Protein AF-A0A9D0ZQL4-F1 (afdb_monomer_lite)

Organism: NCBI:txid2840752

Structure (mmCIF, N/CA/C/O backbone):
data_AF-A0A9D0ZQL4-F1
#
_entry.id   AF-A0A9D0ZQL4-F1
#
loop_
_atom_site.group_PDB
_atom_site.id
_atom_site.type_symbol
_atom_site.label_atom_id
_atom_site.label_alt_id
_atom_site.label_comp_id
_atom_site.label_asym_id
_atom_site.label_entity_id
_atom_site.label_seq_id
_atom_site.pdbx_PDB_ins_code
_atom_site.Cartn_x
_atom_site.Cartn_y
_atom_site.Cartn_z
_atom_site.occupancy
_atom_site.B_iso_or_equiv
_atom_site.auth_seq_id
_atom_site.auth_comp_id
_atom_site.auth_asym_id
_atom_site.auth_atom_id
_atom_site.pdbx_PDB_model_num
ATOM 1 N N . MET A 1 1 ? -10.238 37.174 55.523 1.00 48.59 1 MET A N 1
ATOM 2 C CA . MET A 1 1 ? -11.128 36.617 54.480 1.00 48.59 1 MET A CA 1
ATOM 3 C C . MET A 1 1 ? -10.996 35.099 54.513 1.00 48.59 1 MET A C 1
ATOM 5 O O . MET A 1 1 ? -9.911 34.597 54.251 1.00 48.59 1 MET A O 1
ATOM 9 N N . MET A 1 2 ? -12.037 34.384 54.948 1.00 53.22 2 MET A N 1
ATOM 10 C CA . MET A 1 2 ? -12.018 32.925 55.130 1.00 53.22 2 MET A CA 1
ATOM 11 C C . MET A 1 2 ? -12.308 32.252 53.780 1.00 53.22 2 MET A C 1
ATOM 13 O O . MET A 1 2 ? -13.415 32.362 53.259 1.00 53.22 2 MET A O 1
ATOM 17 N N . GLN A 1 3 ? -11.309 31.604 53.182 1.00 64.69 3 GLN A N 1
ATOM 18 C CA . GLN A 1 3 ? -11.463 30.874 51.921 1.00 64.69 3 GLN A CA 1
ATOM 19 C C . GLN A 1 3 ? -12.226 29.564 52.176 1.00 64.69 3 GLN A C 1
ATOM 21 O O . GLN A 1 3 ? -11.697 28.647 52.806 1.00 64.69 3 GLN A O 1
ATOM 26 N N . ASN A 1 4 ? -13.463 29.470 51.686 1.00 64.94 4 ASN A N 1
ATOM 27 C CA . ASN A 1 4 ? -14.262 28.244 51.706 1.00 64.94 4 ASN A CA 1
ATOM 28 C C . ASN A 1 4 ? -13.663 27.225 50.726 1.00 64.94 4 ASN A C 1
ATOM 30 O O . ASN A 1 4 ? -13.918 27.279 49.523 1.00 64.94 4 ASN A O 1
ATOM 34 N N . ARG A 1 5 ? -12.867 26.277 51.227 1.00 67.75 5 ARG A N 1
ATOM 35 C CA . ARG A 1 5 ? -12.417 25.135 50.424 1.00 67.75 5 ARG A CA 1
ATOM 36 C C . ARG A 1 5 ? -13.523 24.081 50.397 1.00 67.75 5 ARG A C 1
ATOM 38 O O . ARG A 1 5 ? -13.597 23.236 51.283 1.00 67.75 5 ARG A O 1
ATOM 45 N N . LYS A 1 6 ? -14.394 24.136 49.387 1.00 74.44 6 LYS A N 1
ATOM 46 C CA . LYS A 1 6 ? -15.275 23.009 49.051 1.00 74.44 6 LYS A CA 1
ATOM 47 C C . LYS A 1 6 ? -14.404 21.902 48.449 1.00 74.44 6 LYS A C 1
ATOM 49 O O . LYS A 1 6 ? -13.849 22.081 47.370 1.00 74.44 6 LYS A O 1
ATOM 54 N N . GLY A 1 7 ? -14.212 20.813 49.189 1.00 73.44 7 GLY A N 1
ATOM 55 C CA . GLY A 1 7 ? -13.542 19.612 48.690 1.00 73.44 7 GLY A CA 1
ATOM 56 C C . GLY A 1 7 ? -14.494 18.782 47.831 1.00 73.44 7 GLY A C 1
ATOM 57 O O . GLY A 1 7 ? -15.677 18.691 48.153 1.00 73.44 7 GLY A O 1
ATOM 58 N N . PHE A 1 8 ? -13.975 18.190 46.754 1.00 79.12 8 PHE A N 1
ATOM 59 C CA . PHE A 1 8 ? -14.691 17.177 45.975 1.00 79.12 8 PHE A CA 1
ATOM 60 C C . PHE A 1 8 ? -15.058 15.990 46.864 1.00 79.12 8 PHE A C 1
ATOM 62 O O . PHE A 1 8 ? -14.247 15.540 47.679 1.00 79.12 8 PHE A O 1
ATOM 69 N N . THR A 1 9 ? -16.265 15.463 46.692 1.00 89.69 9 THR A N 1
ATOM 70 C CA . THR A 1 9 ? -16.688 14.251 47.394 1.00 89.69 9 THR A CA 1
ATOM 71 C C . THR A 1 9 ? -16.271 13.003 46.611 1.00 89.69 9 THR A C 1
ATOM 73 O O . THR A 1 9 ? -16.227 12.998 45.381 1.00 89.69 9 THR A O 1
ATOM 76 N N . LEU A 1 10 ? -15.961 11.909 47.314 1.00 87.31 10 LEU A N 1
ATOM 77 C CA . LEU A 1 10 ? -15.571 10.647 46.666 1.00 87.31 10 LEU A CA 1
ATOM 78 C C . LEU A 1 10 ? -16.684 10.077 45.773 1.00 87.31 10 LEU A C 1
ATOM 80 O O . LEU A 1 10 ? -16.388 9.449 44.760 1.00 87.31 10 LEU A O 1
ATOM 84 N N . ILE A 1 11 ? -17.953 10.317 46.122 1.00 90.44 11 ILE A N 1
ATOM 85 C CA . ILE A 1 11 ? -19.108 9.857 45.342 1.00 90.44 11 ILE A CA 1
ATOM 86 C C . ILE A 1 11 ? -19.176 10.544 43.970 1.00 90.44 11 ILE A C 1
ATOM 88 O O . ILE A 1 11 ? -19.475 9.885 42.977 1.00 90.44 11 ILE A O 1
ATOM 92 N N . GLU A 1 12 ? -18.835 11.834 43.887 1.00 88.12 12 GLU A N 1
ATOM 93 C CA . GLU A 1 12 ? -18.801 12.571 42.618 1.00 88.12 12 GLU A CA 1
ATOM 94 C C . GLU A 1 12 ? -17.719 12.018 41.691 1.00 88.12 12 GLU A C 1
ATOM 96 O O . GLU A 1 12 ? -17.973 11.788 40.511 1.00 88.12 12 GLU A O 1
ATOM 101 N N . LEU A 1 13 ? -16.531 11.725 42.228 1.00 90.00 13 LEU A N 1
ATOM 102 C CA . LEU A 1 13 ? -15.463 11.095 41.450 1.00 90.00 13 LEU A CA 1
ATOM 103 C C . LEU A 1 13 ? -15.831 9.672 41.014 1.00 90.00 13 LEU A C 1
ATOM 105 O O . LEU A 1 13 ? -15.550 9.289 39.878 1.00 90.00 13 LEU A O 1
ATOM 109 N N . LEU A 1 14 ? -16.497 8.907 41.883 1.00 92.50 14 LEU A N 1
ATOM 110 C CA . LEU A 1 14 ? -16.916 7.539 41.583 1.00 92.50 14 LEU A CA 1
ATOM 111 C C . LEU A 1 14 ? -17.966 7.494 40.465 1.00 92.50 14 LEU A C 1
ATOM 113 O O . LEU A 1 14 ? -17.860 6.679 39.550 1.00 92.50 14 LEU A O 1
ATOM 117 N N . ALA A 1 15 ? -18.957 8.385 40.500 1.00 93.19 15 ALA A N 1
ATOM 118 C CA . ALA A 1 15 ? -19.978 8.452 39.459 1.00 93.19 15 ALA A CA 1
ATOM 119 C C . ALA A 1 15 ? -19.362 8.730 38.074 1.00 93.19 15 ALA A C 1
ATOM 121 O O . ALA A 1 15 ? -19.742 8.099 37.086 1.00 93.19 15 ALA A O 1
ATOM 122 N N . VAL A 1 16 ? -18.361 9.614 38.003 1.00 94.19 16 VAL A N 1
ATOM 123 C CA . VAL A 1 16 ? -17.688 9.969 36.745 1.00 94.19 16 VAL A CA 1
ATOM 124 C C . VAL A 1 16 ? -16.916 8.785 36.160 1.00 94.19 16 VAL A C 1
ATOM 126 O O . VAL A 1 16 ? -17.058 8.498 34.971 1.00 94.19 16 VAL A O 1
ATOM 129 N N . ILE A 1 17 ? -16.137 8.059 36.968 1.00 95.31 17 ILE A N 1
ATOM 130 C CA . ILE A 1 17 ? -15.356 6.919 36.456 1.00 95.31 17 ILE A CA 1
ATOM 131 C C . ILE A 1 17 ? -16.253 5.777 35.965 1.00 95.31 17 ILE A C 1
ATOM 133 O O . ILE A 1 17 ? -15.918 5.135 34.973 1.00 95.31 17 ILE A O 1
ATOM 137 N N . VAL A 1 18 ? -17.410 5.556 36.601 1.00 95.88 18 VAL A N 1
ATOM 138 C CA . VAL A 1 18 ? -18.378 4.534 36.171 1.00 95.88 18 VAL A CA 1
ATOM 139 C C . VAL A 1 18 ? -18.952 4.886 34.800 1.00 95.88 18 VAL A C 1
ATOM 141 O O . VAL A 1 18 ? -18.982 4.036 33.911 1.00 95.88 18 VAL A O 1
ATOM 144 N N . ILE A 1 19 ? -19.349 6.145 34.594 1.00 96.38 19 ILE A N 1
ATOM 145 C CA . ILE A 1 19 ? -19.871 6.606 33.300 1.00 96.38 19 ILE A CA 1
ATOM 146 C C . ILE A 1 19 ? -18.792 6.490 32.210 1.00 96.38 19 ILE A C 1
ATOM 148 O O . ILE A 1 19 ? -19.064 5.947 31.138 1.00 96.38 19 ILE A O 1
ATOM 152 N N . LEU A 1 20 ? -17.557 6.929 32.486 1.00 96.38 20 LEU A N 1
ATOM 153 C CA . LEU A 1 20 ? -16.440 6.817 31.538 1.00 96.38 20 LEU A CA 1
ATOM 154 C C . LEU A 1 20 ? -16.121 5.357 31.186 1.00 96.38 20 LEU A C 1
ATOM 156 O O . LEU A 1 20 ? -15.857 5.063 30.021 1.00 96.38 20 LEU A O 1
ATOM 160 N N . ALA A 1 21 ? -16.191 4.438 32.153 1.00 96.44 21 ALA A N 1
ATOM 161 C CA . ALA A 1 21 ? -15.952 3.015 31.921 1.00 96.44 21 ALA A CA 1
ATOM 162 C C . ALA A 1 21 ? -17.001 2.390 30.985 1.00 96.44 21 ALA A C 1
ATOM 164 O O . ALA A 1 21 ? -16.641 1.647 30.072 1.00 96.44 21 ALA A O 1
ATOM 165 N N . ILE A 1 22 ? -18.285 2.723 31.161 1.00 96.62 22 ILE A N 1
ATOM 166 C CA . ILE A 1 22 ? -19.369 2.223 30.298 1.00 96.62 22 ILE A CA 1
ATOM 167 C C . ILE A 1 22 ? -19.199 2.737 28.863 1.00 96.62 22 ILE A C 1
ATOM 169 O O . ILE A 1 22 ? -19.296 1.959 27.912 1.00 96.62 22 ILE A O 1
ATOM 173 N N . ILE A 1 23 ? -18.896 4.031 28.697 1.00 96.69 23 ILE A N 1
ATOM 174 C CA . ILE A 1 23 ? -18.644 4.622 27.375 1.00 96.69 23 ILE A CA 1
ATOM 175 C C . ILE A 1 23 ? -17.428 3.952 26.724 1.00 96.69 23 ILE A C 1
ATOM 177 O O . ILE A 1 23 ? -17.498 3.544 25.563 1.00 96.69 23 ILE A O 1
ATOM 181 N N . ALA A 1 24 ? -16.327 3.787 27.462 1.00 95.00 24 ALA A N 1
ATOM 182 C CA . ALA A 1 24 ? -15.111 3.157 26.955 1.00 95.00 24 ALA A CA 1
ATOM 183 C C . ALA A 1 24 ? -15.348 1.708 26.496 1.00 95.00 24 ALA A C 1
ATOM 185 O O . ALA A 1 24 ? -14.844 1.315 25.441 1.00 95.00 24 ALA A O 1
ATOM 186 N N . LEU A 1 25 ? -16.159 0.936 27.228 1.00 95.19 25 LEU A N 1
ATOM 187 C CA . LEU A 1 25 ? -16.482 -0.453 26.890 1.00 95.19 25 LEU A CA 1
ATOM 188 C C . LEU A 1 25 ? -17.143 -0.578 25.508 1.00 95.19 25 LEU A C 1
ATOM 190 O O . LEU A 1 25 ? -16.727 -1.406 24.701 1.00 95.19 25 LEU A O 1
ATOM 194 N N . ILE A 1 26 ? -18.137 0.265 25.216 1.00 94.38 26 ILE A N 1
ATOM 195 C CA . ILE A 1 26 ? -18.865 0.242 23.934 1.00 94.38 26 ILE A CA 1
ATOM 196 C C . ILE A 1 26 ? -18.007 0.833 22.806 1.00 94.38 26 ILE A C 1
ATOM 198 O O . ILE A 1 26 ? -18.046 0.364 21.669 1.00 94.38 26 ILE A O 1
ATOM 202 N N . THR A 1 27 ? -17.207 1.856 23.115 1.00 96.31 27 THR A N 1
ATOM 203 C CA . THR A 1 27 ? -16.467 2.625 22.104 1.00 96.31 27 THR A CA 1
ATOM 204 C C . THR A 1 27 ? -15.212 1.892 21.609 1.00 96.31 27 THR A C 1
ATOM 206 O O . THR A 1 27 ? -14.836 2.032 20.444 1.00 96.31 27 THR A O 1
ATOM 209 N N . THR A 1 28 ? -14.578 1.070 22.451 1.00 94.44 28 THR A N 1
ATOM 210 C CA . THR A 1 28 ? -13.326 0.362 22.119 1.00 94.44 28 THR A CA 1
ATOM 211 C C . THR A 1 28 ? -13.385 -0.460 20.817 1.00 94.44 28 THR A C 1
ATOM 213 O O . THR A 1 28 ? -12.539 -0.220 19.953 1.00 94.44 28 THR A O 1
ATOM 216 N N . PRO A 1 29 ? -14.343 -1.389 20.591 1.00 92.81 29 PRO A N 1
ATOM 217 C CA . PRO A 1 29 ? -14.371 -2.178 19.351 1.00 92.81 29 PRO A CA 1
ATOM 218 C C . PRO A 1 29 ? -14.560 -1.314 18.094 1.00 92.81 29 PRO A C 1
ATOM 220 O O . PRO A 1 29 ? -13.938 -1.576 17.063 1.00 92.81 29 PRO A O 1
ATOM 223 N N . THR A 1 30 ? -15.360 -0.250 18.181 1.00 95.06 30 THR A N 1
ATOM 224 C CA . THR A 1 30 ? -15.591 0.687 17.072 1.00 95.06 30 THR A CA 1
ATOM 225 C C . THR A 1 30 ? -14.319 1.442 16.706 1.00 95.06 30 THR A C 1
ATOM 227 O O . THR A 1 30 ? -13.976 1.524 15.527 1.00 95.06 30 THR A O 1
ATOM 230 N N . ILE A 1 31 ? -13.583 1.942 17.707 1.00 93.06 31 ILE A N 1
ATOM 231 C CA . ILE A 1 31 ? -12.293 2.608 17.486 1.00 93.06 31 ILE A CA 1
ATOM 232 C C . ILE A 1 31 ? -11.313 1.647 16.814 1.00 93.06 31 ILE A C 1
ATOM 234 O O . ILE A 1 31 ? -10.665 2.037 15.850 1.00 93.06 31 ILE A O 1
ATOM 238 N N . LEU A 1 32 ? -11.236 0.387 17.254 1.00 93.88 32 LEU A N 1
ATOM 239 C CA . LEU A 1 32 ? -10.339 -0.599 16.643 1.00 93.88 32 LEU A CA 1
ATOM 240 C C . LEU A 1 32 ? -10.662 -0.843 15.162 1.00 93.88 32 LEU A C 1
ATOM 242 O O . LEU A 1 32 ? -9.745 -0.897 14.344 1.00 93.88 32 LEU A O 1
ATOM 246 N N . ASN A 1 33 ? -11.945 -0.938 14.805 1.00 92.50 33 ASN A N 1
ATOM 247 C CA . ASN A 1 33 ? -12.360 -1.119 13.414 1.00 92.50 33 ASN A CA 1
ATOM 248 C C . ASN A 1 33 ? -12.040 0.112 12.548 1.00 92.50 33 ASN A C 1
ATOM 250 O O . ASN A 1 33 ? -11.491 -0.016 11.454 1.00 92.50 33 ASN A O 1
ATOM 254 N N . VAL A 1 34 ? -12.331 1.318 13.051 1.00 94.69 34 VAL A N 1
ATOM 255 C CA . VAL A 1 34 ? -11.990 2.571 12.357 1.00 94.69 34 VAL A CA 1
ATOM 256 C C . VAL A 1 34 ? -10.478 2.692 12.185 1.00 94.69 34 VAL A C 1
ATOM 258 O O . VAL A 1 34 ? -10.017 2.998 11.092 1.00 94.69 34 VAL A O 1
ATOM 261 N N . MET A 1 35 ? -9.699 2.379 13.221 1.00 93.44 35 MET A N 1
ATOM 262 C CA . MET A 1 35 ? -8.239 2.391 13.154 1.00 93.44 35 MET A CA 1
ATOM 263 C C . MET A 1 35 ? -7.690 1.407 12.117 1.00 93.44 35 MET A C 1
ATOM 265 O O . MET A 1 35 ? -6.757 1.752 11.396 1.00 93.44 35 MET A O 1
ATOM 269 N N . GLU A 1 36 ? -8.235 0.192 12.032 1.00 94.06 36 GLU A N 1
ATOM 270 C CA . GLU A 1 36 ? -7.814 -0.792 11.028 1.00 94.06 36 GLU A CA 1
ATOM 271 C C . GLU A 1 36 ? -8.137 -0.311 9.606 1.00 94.06 36 GLU A C 1
ATOM 273 O O . GLU A 1 36 ? -7.296 -0.418 8.714 1.00 94.06 36 GLU A O 1
ATOM 278 N N . ASN A 1 37 ? -9.312 0.293 9.403 1.00 94.50 37 ASN A N 1
ATOM 279 C CA . ASN A 1 37 ? -9.676 0.899 8.123 1.00 94.50 37 ASN A CA 1
ATOM 280 C C . ASN A 1 37 ? -8.741 2.062 7.769 1.00 94.50 37 ASN A C 1
ATOM 282 O O . ASN A 1 37 ? -8.168 2.051 6.686 1.00 94.50 37 ASN A O 1
ATOM 286 N N . SER A 1 38 ? -8.481 2.987 8.699 1.00 95.38 38 SER A N 1
ATOM 287 C CA . SER A 1 38 ? -7.528 4.086 8.495 1.00 95.38 38 SER A CA 1
ATOM 288 C C . SER A 1 38 ? -6.124 3.593 8.153 1.00 95.38 38 SER A C 1
ATOM 290 O O . SER A 1 38 ? -5.459 4.174 7.302 1.00 95.38 38 SER A O 1
ATOM 292 N N . ARG A 1 39 ? -5.655 2.513 8.789 1.00 94.81 39 ARG A N 1
ATOM 293 C CA . ARG A 1 39 ? -4.347 1.917 8.481 1.00 94.81 39 ARG A CA 1
ATOM 294 C C . ARG A 1 39 ? -4.310 1.293 7.091 1.00 94.81 39 ARG A C 1
ATOM 296 O O . ARG A 1 39 ? -3.324 1.472 6.379 1.00 94.81 39 ARG A O 1
ATOM 303 N N . ARG A 1 40 ? -5.368 0.578 6.703 1.00 95.25 40 ARG A N 1
ATOM 304 C CA . ARG A 1 40 ? -5.496 -0.006 5.364 1.00 95.25 40 ARG A CA 1
ATOM 305 C C . ARG A 1 40 ? -5.573 1.079 4.290 1.00 95.25 40 ARG A C 1
ATOM 307 O O . ARG A 1 40 ? -4.912 0.944 3.267 1.00 95.25 40 ARG A O 1
ATOM 314 N N . ASP A 1 41 ? -6.331 2.143 4.525 1.00 94.56 41 ASP A N 1
ATOM 315 C CA . ASP A 1 41 ? -6.468 3.255 3.581 1.00 94.56 41 ASP A CA 1
ATOM 316 C C . ASP A 1 41 ? -5.157 4.045 3.468 1.00 94.56 41 ASP A C 1
ATOM 318 O O . ASP A 1 41 ? -4.700 4.310 2.362 1.00 94.56 41 ASP A O 1
ATOM 322 N N . ALA A 1 42 ? -4.444 4.262 4.578 1.00 93.94 42 ALA A N 1
ATOM 323 C CA . ALA A 1 42 ? -3.096 4.825 4.536 1.00 93.94 42 ALA A CA 1
ATOM 324 C C . ALA A 1 42 ? -2.112 3.951 3.732 1.00 93.94 42 ALA A C 1
ATOM 326 O O . ALA A 1 42 ? -1.235 4.478 3.053 1.00 93.94 42 ALA A O 1
ATOM 327 N N . ALA A 1 43 ? -2.232 2.618 3.787 1.00 94.06 43 ALA A N 1
ATOM 328 C CA . ALA A 1 43 ? -1.427 1.727 2.948 1.00 94.06 43 ALA A CA 1
ATOM 329 C C . ALA A 1 43 ? -1.787 1.855 1.456 1.00 94.06 43 ALA A C 1
ATOM 331 O O . ALA A 1 43 ? -0.885 1.848 0.619 1.00 94.06 43 ALA A O 1
ATOM 332 N N . LYS A 1 44 ? -3.074 2.036 1.122 1.00 93.31 44 LYS A N 1
ATOM 333 C CA . LYS A 1 44 ? -3.511 2.318 -0.256 1.00 93.31 44 LYS A CA 1
ATOM 334 C C . LYS A 1 44 ? -2.932 3.634 -0.764 1.00 93.31 44 LYS A C 1
ATOM 336 O O . LYS A 1 44 ? -2.356 3.659 -1.846 1.00 93.31 44 LYS A O 1
ATOM 341 N N . ASP A 1 45 ? -3.013 4.699 0.030 1.00 92.69 45 ASP A N 1
ATOM 342 C CA . ASP A 1 45 ? -2.465 6.010 -0.334 1.00 92.69 45 ASP A CA 1
ATOM 343 C C . ASP A 1 45 ? -0.952 5.945 -0.578 1.00 92.69 45 ASP A C 1
ATOM 345 O O . ASP A 1 45 ? -0.447 6.526 -1.542 1.00 92.69 45 ASP A O 1
ATOM 349 N N . LYS A 1 46 ? -0.224 5.180 0.247 1.00 91.88 46 LYS A N 1
ATOM 350 C CA . LYS A 1 46 ? 1.205 4.913 0.032 1.00 91.88 46 LYS A CA 1
ATOM 351 C C . LYS A 1 46 ? 1.455 4.177 -1.282 1.00 91.88 46 LYS A C 1
ATOM 353 O O . LYS A 1 46 ? 2.321 4.601 -2.041 1.00 91.88 46 LYS A O 1
ATOM 358 N N . ALA A 1 47 ? 0.679 3.137 -1.588 1.00 91.06 47 ALA A N 1
ATOM 359 C CA . ALA A 1 47 ? 0.792 2.400 -2.846 1.00 91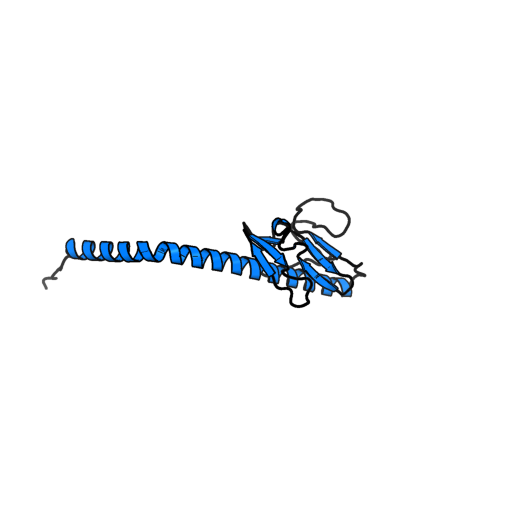.06 47 ALA A CA 1
ATOM 360 C C . ALA A 1 47 ? 0.565 3.308 -4.068 1.00 91.06 47 ALA A C 1
ATOM 362 O O . ALA A 1 47 ? 1.360 3.283 -5.007 1.00 91.06 47 ALA A O 1
ATOM 363 N N . TYR A 1 48 ? -0.454 4.173 -4.027 1.00 90.75 48 TYR A N 1
ATOM 364 C CA . TYR A 1 48 ? -0.673 5.196 -5.053 1.00 90.75 48 TYR A CA 1
ATOM 365 C C . TYR A 1 48 ? 0.504 6.166 -5.175 1.00 90.75 48 TYR A C 1
ATOM 367 O O . TYR A 1 48 ? 0.907 6.518 -6.284 1.00 90.75 48 TYR A O 1
ATOM 375 N N . GLY A 1 49 ? 1.070 6.591 -4.045 1.00 90.62 49 GLY A N 1
ATOM 376 C CA . GLY A 1 49 ? 2.278 7.411 -4.011 1.00 90.62 49 GLY A CA 1
ATOM 377 C C . GLY A 1 49 ? 3.466 6.726 -4.686 1.00 90.62 49 GLY A C 1
ATOM 378 O O . GLY A 1 49 ? 4.164 7.361 -5.473 1.00 90.62 49 GLY A O 1
ATOM 379 N N . THR A 1 50 ? 3.662 5.428 -4.445 1.00 89.06 50 THR A N 1
ATOM 380 C CA . THR A 1 50 ? 4.717 4.636 -5.090 1.00 89.06 50 THR A CA 1
ATOM 381 C C . THR A 1 50 ? 4.507 4.518 -6.595 1.00 89.06 50 THR A C 1
ATOM 383 O O . THR A 1 50 ? 5.452 4.751 -7.342 1.00 89.06 50 THR A O 1
ATOM 386 N N . ILE A 1 51 ? 3.289 4.213 -7.057 1.00 87.81 51 ILE A N 1
ATOM 387 C CA . ILE A 1 51 ? 2.979 4.139 -8.496 1.00 87.81 51 ILE A CA 1
ATOM 388 C C . ILE A 1 51 ? 3.316 5.472 -9.178 1.00 87.81 51 ILE A C 1
ATOM 390 O O . ILE A 1 51 ? 4.013 5.489 -10.190 1.00 87.81 51 ILE A O 1
ATOM 394 N N . LYS A 1 52 ? 2.901 6.599 -8.584 1.00 88.62 52 LYS A N 1
ATOM 395 C CA . LYS A 1 52 ? 3.211 7.943 -9.102 1.00 88.62 52 LYS A CA 1
ATOM 396 C C . LYS A 1 52 ? 4.709 8.243 -9.103 1.00 88.62 52 LYS A C 1
ATOM 398 O O . LYS A 1 52 ? 5.202 8.848 -10.049 1.00 88.62 52 LYS A O 1
ATOM 403 N N . ALA A 1 53 ? 5.434 7.827 -8.066 1.00 87.75 53 ALA A N 1
ATOM 404 C CA . ALA A 1 53 ? 6.880 8.010 -7.990 1.00 87.75 53 ALA A CA 1
ATOM 405 C C . ALA A 1 53 ? 7.605 7.220 -9.089 1.00 87.75 53 ALA A C 1
ATOM 407 O O . ALA A 1 53 ? 8.483 7.763 -9.756 1.00 87.75 53 ALA A O 1
ATOM 408 N N . VAL A 1 54 ? 7.201 5.966 -9.321 1.00 86.44 54 VAL A N 1
ATOM 409 C CA . VAL A 1 54 ? 7.728 5.140 -10.417 1.00 86.44 54 VAL A CA 1
ATOM 410 C C . VAL A 1 54 ? 7.408 5.776 -11.768 1.00 86.44 54 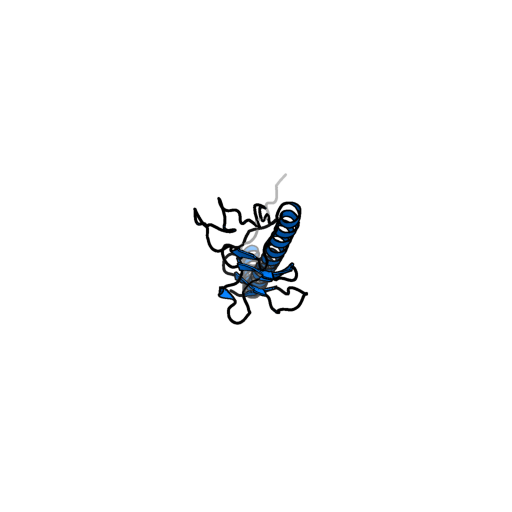VAL A C 1
ATOM 412 O O . VAL A 1 54 ? 8.287 5.868 -12.619 1.00 86.44 54 VAL A O 1
ATOM 415 N N . GLN A 1 55 ? 6.187 6.288 -11.946 1.00 86.44 55 GLN A N 1
ATOM 416 C CA . GLN A 1 55 ? 5.787 6.990 -13.165 1.00 86.44 55 GLN A CA 1
ATOM 417 C C . GLN A 1 55 ? 6.644 8.218 -13.446 1.00 86.44 55 GLN A C 1
ATOM 419 O O . GLN A 1 55 ? 7.067 8.443 -14.581 1.00 86.44 55 GLN A O 1
ATOM 424 N N . LEU A 1 56 ? 6.906 9.012 -12.412 1.00 87.62 56 LEU A N 1
ATOM 425 C CA . LEU A 1 56 ? 7.726 10.205 -12.523 1.00 87.62 56 LEU A CA 1
ATOM 426 C C . LEU A 1 56 ? 9.183 9.850 -12.843 1.00 87.62 56 LEU A C 1
ATOM 428 O O . LEU A 1 56 ? 9.784 10.477 -13.711 1.00 87.62 56 LEU A O 1
ATOM 432 N N . ALA A 1 57 ? 9.742 8.835 -12.183 1.00 86.06 57 ALA A N 1
ATOM 433 C CA . ALA A 1 57 ? 11.095 8.357 -12.459 1.00 86.06 57 ALA A CA 1
ATOM 434 C C . ALA A 1 57 ? 11.226 7.841 -13.900 1.00 86.06 57 ALA A C 1
ATOM 436 O O . ALA A 1 57 ? 12.139 8.248 -14.612 1.00 86.06 57 ALA A O 1
ATOM 437 N N . TYR A 1 58 ? 10.264 7.040 -14.362 1.00 84.44 58 TYR A N 1
ATOM 438 C CA . TYR A 1 58 ? 10.203 6.559 -15.741 1.00 84.44 58 TYR A CA 1
ATOM 439 C C . TYR A 1 58 ? 10.129 7.700 -16.758 1.00 84.44 58 TYR A C 1
ATOM 441 O O . TYR A 1 58 ? 10.928 7.752 -17.688 1.00 84.44 58 TYR A O 1
ATOM 449 N N . THR A 1 59 ? 9.226 8.661 -16.546 1.00 85.94 59 THR A N 1
ATOM 450 C CA . THR A 1 59 ? 9.073 9.815 -17.447 1.00 85.94 59 THR A CA 1
ATOM 451 C C . THR A 1 59 ? 10.369 10.628 -17.538 1.00 85.94 59 THR A C 1
ATOM 453 O O . THR A 1 59 ? 10.741 11.074 -18.618 1.00 85.94 59 THR A O 1
ATOM 456 N N . GLN A 1 60 ? 11.088 10.806 -16.423 1.00 86.50 60 GLN A N 1
ATOM 457 C CA . GLN A 1 60 ? 12.387 11.490 -16.424 1.00 86.50 60 GLN A CA 1
ATOM 458 C C . GLN A 1 60 ? 13.472 10.663 -17.124 1.00 86.50 60 GLN A C 1
ATOM 460 O O . GLN A 1 60 ? 14.303 11.219 -17.844 1.00 86.50 60 GLN A O 1
ATOM 465 N N . ALA A 1 61 ? 13.452 9.340 -16.952 1.00 84.12 61 ALA A N 1
ATOM 466 C CA . ALA A 1 61 ? 14.426 8.442 -17.558 1.00 84.12 61 ALA A CA 1
ATOM 467 C C . ALA A 1 61 ? 14.322 8.458 -19.085 1.00 84.12 61 ALA A C 1
ATOM 469 O O . ALA A 1 61 ? 15.343 8.589 -19.752 1.00 84.12 61 ALA A O 1
ATOM 470 N N . GLN A 1 62 ? 13.103 8.457 -19.634 1.00 83.81 62 GLN A N 1
ATOM 471 C CA . GLN A 1 62 ? 12.861 8.536 -21.081 1.00 83.81 62 GLN A CA 1
ATOM 472 C C . GLN A 1 62 ? 13.421 9.804 -21.746 1.00 83.81 62 GLN A C 1
ATOM 474 O O . GLN A 1 62 ? 13.660 9.810 -22.950 1.00 83.81 62 GLN A O 1
ATOM 479 N N . VAL A 1 63 ? 13.623 10.891 -20.993 1.00 85.81 63 VAL A N 1
ATOM 480 C CA . VAL A 1 63 ? 14.240 12.118 -21.529 1.00 85.81 63 VAL A CA 1
ATOM 481 C C . VAL A 1 63 ? 15.745 11.940 -21.740 1.00 85.81 63 VAL A C 1
ATOM 483 O O . VAL A 1 63 ? 16.324 12.578 -22.616 1.00 85.81 63 VAL A O 1
ATOM 486 N N . SER A 1 64 ? 16.384 11.098 -20.927 1.00 82.25 64 SER A N 1
ATOM 487 C CA . SER A 1 64 ? 17.847 11.003 -20.836 1.00 82.25 64 SER A CA 1
ATOM 488 C C . SER A 1 64 ? 18.407 9.690 -21.390 1.00 82.25 64 SER A C 1
ATOM 490 O O . SER A 1 64 ? 19.584 9.637 -21.742 1.00 82.25 64 SER A O 1
ATOM 492 N N . TYR A 1 65 ? 17.576 8.648 -21.482 1.00 77.94 65 TYR A N 1
ATOM 493 C CA . TYR A 1 65 ? 17.958 7.284 -21.835 1.00 77.94 65 TYR A CA 1
ATOM 494 C C . TYR A 1 65 ? 16.883 6.603 -22.690 1.00 77.94 65 TYR A C 1
ATOM 496 O O . TYR A 1 65 ? 15.692 6.901 -22.578 1.00 77.94 65 TYR A O 1
ATOM 504 N N . GLU A 1 66 ? 17.299 5.637 -23.510 1.00 76.62 66 GLU A N 1
ATOM 505 C CA . GLU A 1 66 ? 16.374 4.679 -24.116 1.00 76.62 66 GLU A CA 1
ATOM 506 C C . GLU A 1 66 ? 15.979 3.638 -23.064 1.00 76.62 66 GLU A C 1
ATOM 508 O O . GLU A 1 66 ? 16.792 2.810 -22.659 1.00 76.62 66 GLU A O 1
ATOM 513 N N . VAL A 1 67 ? 14.728 3.695 -22.602 1.00 77.06 67 VAL A N 1
ATOM 514 C CA . VAL A 1 67 ? 14.189 2.732 -21.635 1.00 77.06 67 VAL A CA 1
ATOM 515 C C . VAL A 1 67 ? 13.566 1.563 -22.394 1.00 77.06 67 VAL A C 1
ATOM 517 O O . VAL A 1 67 ? 12.584 1.742 -23.117 1.00 77.06 67 VAL A O 1
ATOM 520 N N . ASN A 1 68 ? 14.126 0.364 -22.228 1.00 80.00 68 ASN A N 1
ATOM 521 C CA . ASN A 1 68 ? 13.563 -0.851 -22.812 1.00 80.00 68 ASN A CA 1
ATOM 522 C C . ASN A 1 68 ? 12.324 -1.310 -22.038 1.00 80.00 68 ASN A C 1
ATOM 524 O O . ASN A 1 68 ? 12.301 -1.311 -20.808 1.00 80.00 68 ASN A O 1
ATOM 528 N N . MET A 1 69 ? 11.305 -1.743 -22.781 1.00 80.56 69 MET A N 1
ATOM 529 C CA . MET A 1 69 ? 10.011 -2.145 -22.231 1.00 80.56 69 MET A CA 1
ATOM 530 C C . MET A 1 69 ? 9.748 -3.640 -22.464 1.00 80.56 69 MET A C 1
ATOM 532 O O . MET A 1 69 ? 10.181 -4.182 -23.484 1.00 80.56 69 MET A O 1
ATOM 536 N N . PRO A 1 70 ? 9.032 -4.317 -21.546 1.00 83.12 70 PRO A N 1
ATOM 537 C CA . PRO A 1 70 ? 8.488 -3.794 -20.290 1.00 83.12 70 PRO A CA 1
ATOM 538 C C . PRO A 1 70 ? 9.565 -3.642 -19.198 1.00 83.12 70 PRO A C 1
ATOM 540 O O . PRO A 1 70 ? 10.506 -4.430 -19.141 1.00 83.12 70 PRO A O 1
ATOM 543 N N . TYR A 1 71 ? 9.391 -2.677 -18.291 1.00 82.31 71 TYR A N 1
ATOM 544 C CA . TYR A 1 71 ? 10.339 -2.408 -17.200 1.00 82.31 71 TYR A CA 1
ATOM 545 C C . TYR A 1 71 ? 9.741 -2.775 -15.839 1.00 82.31 71 TYR A C 1
ATOM 547 O O . TYR A 1 71 ? 8.617 -2.388 -15.522 1.00 82.31 71 TYR A O 1
ATOM 555 N N . THR A 1 72 ? 10.482 -3.516 -15.007 1.00 83.38 72 THR A N 1
ATOM 556 C CA . THR A 1 72 ? 10.036 -3.887 -13.651 1.00 83.38 72 THR A CA 1
ATOM 557 C C . THR A 1 72 ? 10.869 -3.176 -12.596 1.00 83.38 72 THR A C 1
ATOM 559 O O . THR A 1 72 ? 12.085 -3.312 -12.559 1.00 83.38 72 THR A O 1
ATOM 562 N N . VAL A 1 73 ? 10.193 -2.497 -11.679 1.00 84.12 73 VAL A N 1
ATOM 563 C CA . VAL A 1 73 ? 10.768 -1.930 -10.462 1.00 84.12 73 VAL A CA 1
ATOM 564 C C . VAL A 1 73 ? 10.538 -2.903 -9.309 1.00 84.12 73 VAL A C 1
ATOM 566 O O . VAL A 1 73 ? 9.390 -3.216 -8.992 1.00 84.12 73 VAL A O 1
ATOM 569 N N . ASP A 1 74 ? 11.609 -3.376 -8.671 1.00 85.06 74 ASP A N 1
ATOM 570 C CA . ASP A 1 74 ? 11.542 -4.312 -7.544 1.00 85.06 74 ASP A CA 1
ATOM 571 C C . ASP A 1 74 ? 11.950 -3.650 -6.219 1.00 85.06 74 ASP A C 1
ATOM 573 O O . ASP A 1 74 ? 13.062 -3.148 -6.066 1.00 85.06 74 ASP A O 1
ATOM 577 N N . PHE A 1 75 ? 11.048 -3.691 -5.238 1.00 82.81 75 PHE A N 1
ATOM 578 C CA . PHE A 1 75 ? 11.232 -3.117 -3.905 1.00 82.81 75 PHE A CA 1
ATOM 579 C C . PHE A 1 75 ? 11.656 -4.157 -2.849 1.00 82.81 75 PHE A C 1
ATOM 581 O O . PHE A 1 75 ? 11.749 -3.831 -1.667 1.00 82.81 75 PHE A O 1
ATOM 588 N N . SER A 1 76 ? 11.873 -5.422 -3.231 1.00 75.50 76 SER A N 1
ATOM 589 C CA . SER A 1 76 ? 12.130 -6.543 -2.311 1.00 75.50 76 SER A CA 1
ATOM 590 C C . SER A 1 76 ? 13.593 -6.736 -1.904 1.00 75.50 76 SER A C 1
ATOM 592 O O . SER A 1 76 ? 13.861 -7.373 -0.881 1.00 75.50 76 SER A O 1
ATOM 594 N N . SER A 1 77 ? 14.552 -6.169 -2.636 1.00 58.91 77 SER A N 1
ATOM 595 C CA . SER A 1 77 ? 15.976 -6.367 -2.367 1.00 58.91 77 SER A CA 1
ATOM 596 C C . SER A 1 77 ? 16.706 -5.062 -2.063 1.00 58.91 77 SER A C 1
ATOM 598 O O . SER A 1 77 ? 17.016 -4.280 -2.956 1.00 58.91 77 SER A O 1
ATOM 600 N N . LYS A 1 78 ? 17.125 -4.896 -0.801 1.00 55.84 78 LYS A N 1
ATOM 601 C CA . LYS A 1 78 ? 18.437 -4.295 -0.534 1.00 55.84 78 LYS A CA 1
ATOM 602 C C . LYS A 1 78 ? 19.480 -5.370 -0.823 1.00 55.84 78 LYS A C 1
ATOM 604 O O . LYS A 1 78 ? 19.668 -6.254 0.013 1.00 55.84 78 LYS A O 1
ATOM 609 N N . ARG A 1 79 ? 20.120 -5.343 -1.991 1.00 45.81 79 ARG A N 1
ATOM 610 C CA . ARG A 1 79 ? 21.315 -6.152 -2.255 1.00 45.81 79 ARG A CA 1
ATOM 611 C C . ARG A 1 79 ? 22.310 -5.371 -3.094 1.00 45.81 79 ARG A C 1
ATOM 613 O O . ARG A 1 79 ? 21.958 -4.864 -4.147 1.00 45.81 79 ARG A O 1
ATOM 620 N N . ASP A 1 80 ? 23.539 -5.315 -2.596 1.00 39.72 80 ASP A N 1
ATOM 621 C CA . ASP A 1 80 ? 24.701 -4.864 -3.347 1.00 39.72 80 ASP A CA 1
ATOM 622 C C . ASP A 1 80 ? 24.882 -5.746 -4.596 1.00 39.72 80 ASP A C 1
ATOM 624 O O . ASP A 1 80 ? 24.929 -6.975 -4.486 1.00 39.72 80 ASP A O 1
ATOM 628 N N . GLY A 1 81 ? 25.004 -5.115 -5.769 1.00 45.94 81 GLY A N 1
ATOM 629 C CA . GLY A 1 81 ? 25.553 -5.740 -6.977 1.00 45.94 81 GLY A CA 1
ATOM 630 C C . GLY A 1 81 ? 24.573 -6.449 -7.916 1.00 45.94 81 GLY A C 1
ATOM 631 O O . GLY A 1 81 ? 24.915 -7.512 -8.435 1.00 45.94 81 GLY A O 1
ATOM 632 N N . ALA A 1 82 ? 23.392 -5.887 -8.177 1.00 42.03 82 ALA A N 1
ATOM 633 C CA . ALA A 1 82 ? 22.544 -6.351 -9.273 1.00 42.03 82 ALA A CA 1
ATOM 634 C C . ALA A 1 82 ? 22.828 -5.558 -10.562 1.00 42.03 82 ALA A C 1
ATOM 636 O O . ALA A 1 82 ? 22.825 -4.329 -10.584 1.00 42.03 82 ALA A O 1
ATOM 637 N N . SER A 1 83 ? 23.127 -6.294 -11.631 1.00 47.62 83 SER A N 1
ATOM 638 C CA . SER A 1 83 ? 23.213 -5.781 -12.996 1.00 47.62 83 SER A CA 1
ATOM 639 C C . SER A 1 83 ? 21.794 -5.711 -13.548 1.00 47.62 83 SER A C 1
ATOM 641 O O . SER A 1 83 ? 21.077 -6.706 -13.503 1.00 47.62 83 SER A O 1
ATOM 643 N N . ASP A 1 84 ? 21.442 -4.539 -14.065 1.00 48.16 84 ASP A N 1
ATOM 644 C CA . ASP A 1 84 ? 20.134 -4.155 -14.602 1.00 48.16 84 ASP A CA 1
ATOM 645 C C . ASP A 1 84 ? 19.107 -3.692 -13.539 1.00 48.16 84 ASP A C 1
ATOM 647 O O . ASP A 1 84 ? 18.530 -4.462 -12.765 1.00 48.16 84 ASP A O 1
ATOM 651 N N . GLY A 1 85 ? 18.944 -2.366 -13.456 1.00 49.78 85 GLY A N 1
ATOM 652 C CA . GLY A 1 85 ? 17.827 -1.674 -12.798 1.00 49.78 85 GLY A CA 1
ATOM 653 C C . GLY A 1 85 ? 17.635 -1.794 -11.279 1.00 49.78 85 GLY A C 1
ATOM 654 O O . GLY A 1 85 ? 16.647 -1.265 -10.770 1.00 49.78 85 GLY A O 1
ATOM 655 N N . SER A 1 86 ? 18.515 -2.452 -10.519 1.00 45.50 86 SER A N 1
ATOM 656 C CA . SER A 1 86 ? 18.229 -2.791 -9.113 1.00 45.50 86 SER A CA 1
ATOM 657 C C . SER A 1 86 ? 19.216 -2.197 -8.096 1.00 45.50 86 SER A C 1
ATOM 659 O O . SER A 1 86 ? 20.206 -2.797 -7.695 1.00 45.50 86 SER A O 1
ATOM 661 N N . THR A 1 87 ? 18.827 -1.013 -7.615 1.00 47.66 87 THR A N 1
ATOM 662 C CA . THR A 1 87 ? 18.966 -0.558 -6.219 1.00 47.66 87 THR A CA 1
ATOM 663 C C . THR A 1 87 ? 20.392 -0.429 -5.665 1.00 47.66 87 THR A C 1
ATOM 665 O O . THR A 1 87 ? 20.830 -1.235 -4.843 1.00 47.66 87 THR A O 1
ATOM 668 N N . GLU A 1 88 ? 21.077 0.678 -5.970 1.00 36.47 88 GLU A N 1
ATOM 669 C CA . GLU A 1 88 ? 22.209 1.124 -5.149 1.00 36.47 88 GLU A CA 1
ATOM 670 C C . GLU A 1 88 ? 21.715 1.944 -3.941 1.00 36.47 88 GLU A C 1
ATOM 672 O O . GLU A 1 88 ? 21.020 2.948 -4.059 1.00 36.47 88 GLU A O 1
ATOM 677 N N . LYS A 1 89 ? 22.080 1.503 -2.732 1.00 39.53 89 LYS A N 1
ATOM 678 C CA . LYS A 1 89 ? 21.927 2.241 -1.462 1.00 39.53 89 LYS A CA 1
ATOM 679 C C . LYS A 1 89 ? 20.509 2.706 -1.111 1.00 39.53 89 LYS A C 1
ATOM 681 O O . LYS A 1 89 ? 20.268 3.875 -0.853 1.00 39.53 89 LYS A O 1
ATOM 686 N N . GLY A 1 90 ? 19.577 1.770 -0.957 1.00 42.69 90 GLY A N 1
ATOM 687 C CA . GLY A 1 90 ? 18.285 2.065 -0.319 1.00 42.69 90 GLY A CA 1
ATOM 688 C C . GLY A 1 90 ? 17.351 2.969 -1.127 1.00 42.69 90 GLY A C 1
ATOM 689 O O . GLY A 1 90 ? 16.285 3.309 -0.621 1.00 42.69 90 GLY A O 1
ATOM 690 N N . PHE A 1 91 ? 17.721 3.281 -2.367 1.00 47.31 91 PHE A N 1
ATOM 691 C CA . PHE A 1 91 ? 16.894 3.949 -3.356 1.00 47.31 91 PHE A CA 1
ATOM 692 C C . PHE A 1 91 ? 16.628 2.993 -4.511 1.00 47.31 91 PHE A C 1
ATOM 694 O O . PHE A 1 91 ? 17.504 2.230 -4.912 1.00 47.31 91 PHE A O 1
ATOM 701 N N . THR A 1 92 ? 15.400 2.999 -5.016 1.00 60.78 92 THR A N 1
ATOM 702 C CA . THR A 1 92 ? 15.025 2.229 -6.206 1.00 60.78 92 THR A CA 1
ATOM 703 C C . THR A 1 92 ? 15.146 3.144 -7.417 1.00 60.78 92 THR A C 1
ATOM 705 O O . THR A 1 92 ? 14.791 4.314 -7.307 1.00 60.78 92 THR A O 1
ATOM 708 N N . TYR A 1 93 ? 15.650 2.649 -8.546 1.00 63.06 93 TYR A N 1
ATOM 709 C CA . TYR A 1 93 ? 15.892 3.465 -9.736 1.00 63.06 93 TYR A CA 1
ATOM 710 C C . TYR A 1 93 ? 15.090 2.956 -10.938 1.00 63.06 93 TYR A C 1
ATOM 712 O O . TYR A 1 93 ? 14.812 1.762 -11.059 1.00 63.06 93 TYR A O 1
ATOM 720 N N . VAL A 1 94 ? 14.755 3.867 -11.846 1.00 64.25 94 VAL A N 1
ATOM 721 C CA . VAL A 1 94 ? 14.347 3.555 -13.220 1.00 64.25 94 VAL A CA 1
ATOM 722 C C . VAL A 1 94 ? 15.425 4.126 -14.130 1.00 64.25 94 VAL A C 1
ATOM 724 O O . VAL A 1 94 ? 15.515 5.344 -14.240 1.00 64.25 94 VAL A O 1
ATOM 727 N N . GLU A 1 95 ? 16.283 3.277 -14.704 1.00 67.12 95 GLU A N 1
ATOM 728 C CA . GLU A 1 95 ? 17.373 3.694 -15.613 1.00 67.12 95 GLU A CA 1
ATOM 729 C C . GLU A 1 95 ? 18.154 4.930 -15.109 1.00 67.12 95 GLU A C 1
ATOM 731 O O . GLU A 1 95 ? 18.204 5.988 -15.735 1.00 67.12 95 GLU A O 1
ATOM 736 N N . GLY A 1 96 ? 18.703 4.832 -13.893 1.00 61.28 96 GLY A N 1
ATOM 737 C CA .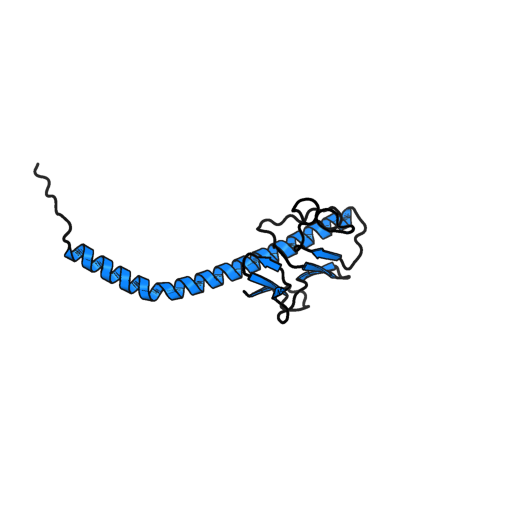 GLY A 1 96 ? 19.494 5.901 -13.268 1.00 61.28 96 GLY A CA 1
ATOM 738 C C . GLY A 1 96 ? 18.691 7.055 -12.650 1.00 61.28 96 GLY A C 1
ATOM 739 O O . GLY A 1 96 ? 19.275 7.866 -11.932 1.00 61.28 96 GLY A O 1
ATOM 740 N N . GLN A 1 97 ? 17.369 7.121 -12.845 1.00 67.00 97 GLN A N 1
ATOM 741 C CA . GLN A 1 97 ? 16.497 8.073 -12.147 1.00 67.00 97 GLN A CA 1
ATOM 742 C C . GLN A 1 97 ? 16.009 7.506 -10.824 1.00 67.00 97 GLN A C 1
ATOM 744 O O . GLN A 1 97 ? 15.413 6.431 -10.774 1.00 67.00 97 GLN A O 1
ATOM 749 N N . GLU A 1 98 ? 16.244 8.241 -9.743 1.00 67.69 98 GLU A N 1
ATOM 750 C CA . GLU A 1 98 ? 15.796 7.852 -8.413 1.00 67.69 98 GLU A CA 1
ATOM 751 C C . GLU A 1 98 ? 14.265 7.899 -8.324 1.00 67.69 98 GLU A C 1
ATOM 753 O O . GLU A 1 98 ? 13.625 8.909 -8.626 1.00 67.69 98 GLU A O 1
ATOM 758 N N . VAL A 1 99 ? 13.661 6.809 -7.860 1.00 68.38 99 VAL A N 1
ATOM 759 C CA . VAL A 1 99 ? 12.250 6.779 -7.490 1.00 68.38 99 VAL A CA 1
ATOM 760 C C . VAL A 1 99 ? 12.128 7.468 -6.134 1.00 68.38 99 VAL A C 1
ATOM 762 O O . VAL A 1 99 ? 12.414 6.868 -5.102 1.00 68.38 99 VAL A O 1
ATOM 765 N N . GLN A 1 100 ? 11.699 8.730 -6.128 1.00 69.31 100 GLN A N 1
ATOM 766 C CA . GLN A 1 100 ? 11.415 9.485 -4.905 1.00 69.31 100 GLN A CA 1
ATOM 767 C C . GLN A 1 100 ? 9.906 9.556 -4.665 1.00 69.31 100 GLN A C 1
ATOM 769 O O . GLN A 1 100 ? 9.161 10.169 -5.429 1.00 69.31 100 GLN A O 1
ATOM 774 N N . ALA A 1 101 ? 9.440 8.934 -3.584 1.00 68.50 101 ALA A N 1
ATOM 775 C CA . ALA A 1 101 ? 8.058 9.041 -3.135 1.00 68.50 101 ALA A CA 1
ATOM 776 C C . ALA A 1 101 ? 7.979 10.018 -1.960 1.00 68.50 101 ALA A C 1
ATOM 778 O O . ALA A 1 101 ? 8.804 9.980 -1.053 1.00 68.50 101 ALA A O 1
ATOM 779 N N . SER A 1 102 ? 6.928 10.841 -1.921 1.00 63.19 102 SER A N 1
ATOM 780 C CA . SER A 1 102 ? 6.653 11.763 -0.805 1.00 63.19 102 SER A CA 1
ATOM 781 C C . SER A 1 102 ? 6.249 11.048 0.503 1.00 63.19 102 SER A C 1
ATOM 783 O O . SER A 1 102 ? 5.854 11.701 1.468 1.00 63.19 102 SER A O 1
ATOM 785 N N . GLY A 1 103 ? 6.298 9.716 0.540 1.00 69.38 103 GLY A N 1
ATOM 786 C CA . GLY A 1 103 ? 5.855 8.889 1.655 1.00 69.38 103 GLY A CA 1
ATOM 787 C C . GLY A 1 103 ? 6.765 7.686 1.873 1.00 69.38 103 GLY A C 1
ATOM 788 O O . GLY A 1 103 ? 7.793 7.528 1.220 1.00 69.38 103 GLY A O 1
ATOM 789 N N . GLU A 1 104 ? 6.380 6.830 2.815 1.00 79.06 104 GLU A N 1
ATOM 790 C CA . GLU A 1 104 ? 7.118 5.599 3.094 1.00 79.06 104 GLU A CA 1
ATOM 791 C C . GLU A 1 104 ? 7.092 4.676 1.870 1.00 79.06 104 GLU A C 1
ATOM 793 O O . GLU A 1 104 ? 6.018 4.325 1.379 1.00 79.06 104 GLU A O 1
ATOM 798 N N . MET A 1 105 ? 8.276 4.288 1.398 1.00 82.81 105 MET A N 1
ATOM 799 C CA . MET A 1 105 ? 8.429 3.315 0.320 1.00 82.81 105 MET A CA 1
ATOM 800 C C . MET A 1 105 ? 8.006 1.915 0.772 1.00 82.81 105 ME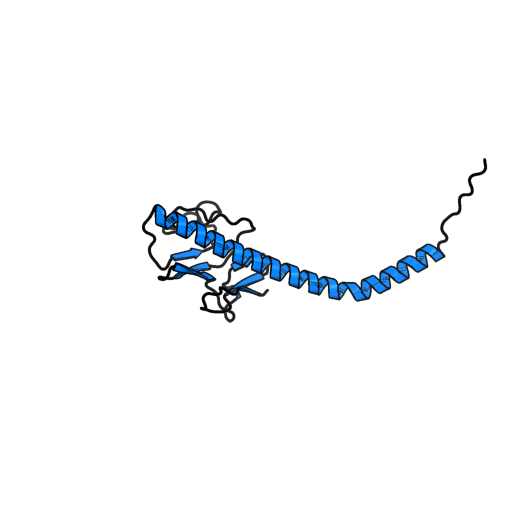T A C 1
ATOM 802 O O . MET A 1 105 ? 8.160 1.569 1.948 1.00 82.81 105 MET A O 1
ATOM 806 N N . PRO A 1 106 ? 7.511 1.075 -0.148 1.00 88.12 106 PRO A N 1
ATOM 807 C CA . PRO A 1 106 ? 7.244 -0.314 0.163 1.00 88.12 106 PRO A CA 1
ATOM 808 C C . PRO A 1 106 ? 8.547 -1.052 0.483 1.00 88.12 106 PRO A C 1
ATOM 810 O O . PRO A 1 106 ? 9.625 -0.724 -0.003 1.00 88.12 106 PRO A O 1
ATOM 813 N N . THR A 1 107 ? 8.424 -2.085 1.308 1.00 86.56 107 THR A N 1
ATOM 814 C CA . THR A 1 107 ? 9.547 -2.941 1.740 1.00 86.56 107 THR A CA 1
ATOM 815 C C . THR A 1 107 ? 9.698 -4.210 0.903 1.00 86.56 107 THR A C 1
ATOM 817 O O . THR A 1 107 ? 10.636 -4.977 1.108 1.00 86.56 107 THR A O 1
ATOM 820 N N . ALA A 1 108 ? 8.728 -4.473 0.028 1.00 86.00 108 ALA A N 1
ATOM 821 C CA . ALA A 1 108 ? 8.692 -5.590 -0.902 1.00 86.00 108 ALA A CA 1
ATOM 822 C C . ALA A 1 108 ? 7.637 -5.333 -1.984 1.00 86.00 108 ALA A C 1
ATOM 824 O O . ALA A 1 108 ? 6.805 -4.433 -1.838 1.00 86.00 108 ALA A O 1
ATOM 825 N N . GLY A 1 109 ? 7.643 -6.174 -3.015 1.00 87.19 109 GLY A N 1
ATOM 826 C CA . GLY A 1 109 ? 6.708 -6.127 -4.135 1.00 87.19 109 GLY A CA 1
ATOM 827 C C . GLY A 1 109 ? 7.329 -5.495 -5.374 1.00 87.19 109 GLY A C 1
ATOM 828 O O . GLY A 1 109 ? 8.413 -4.919 -5.319 1.00 87.19 109 GLY A O 1
ATOM 829 N N . GLN A 1 110 ? 6.636 -5.633 -6.500 1.00 87.38 110 GLN A N 1
ATOM 830 C CA . GLN A 1 110 ? 7.105 -5.165 -7.800 1.00 87.38 110 GLN A CA 1
ATOM 831 C C . GLN A 1 110 ? 6.058 -4.261 -8.452 1.00 87.38 110 GLN A C 1
ATOM 833 O O . GLN A 1 110 ? 4.855 -4.524 -8.364 1.00 87.38 110 GLN A O 1
ATOM 838 N N . VAL A 1 111 ? 6.524 -3.224 -9.138 1.00 88.62 111 VAL A N 1
ATOM 839 C CA . VAL A 1 111 ? 5.723 -2.401 -10.049 1.00 88.62 111 VAL A CA 1
ATOM 840 C C . VAL A 1 111 ? 6.221 -2.663 -11.463 1.00 88.62 111 VAL A C 1
ATOM 842 O O . VAL A 1 111 ? 7.422 -2.648 -11.707 1.00 88.62 111 VAL A O 1
ATOM 845 N N . LEU A 1 112 ? 5.309 -2.940 -12.384 1.00 87.12 112 LEU A N 1
ATOM 846 C CA . LEU A 1 112 ? 5.610 -3.221 -13.780 1.00 87.12 112 LEU A CA 1
ATOM 847 C C . LEU A 1 112 ? 5.076 -2.085 -14.644 1.00 87.12 112 LEU A C 1
ATOM 849 O O . LEU A 1 112 ? 3.955 -1.625 -14.447 1.00 87.12 112 LEU A O 1
ATOM 853 N N . ILE A 1 113 ? 5.900 -1.654 -15.588 1.00 87.19 113 ILE A N 1
ATOM 854 C CA . ILE A 1 113 ? 5.541 -0.739 -16.661 1.00 87.19 113 ILE A CA 1
ATOM 855 C C . ILE A 1 113 ? 5.439 -1.584 -17.936 1.00 87.19 113 ILE A C 1
ATOM 857 O O . ILE A 1 113 ? 6.436 -2.183 -18.346 1.00 87.19 113 ILE A O 1
ATOM 861 N N . ASP A 1 114 ? 4.245 -1.710 -18.523 1.00 85.94 114 ASP A N 1
ATOM 862 C CA . ASP A 1 114 ? 4.062 -2.476 -19.768 1.00 85.94 114 ASP A CA 1
ATOM 863 C C . ASP A 1 114 ? 4.579 -1.736 -21.005 1.00 85.94 114 ASP A C 1
ATOM 865 O O . ASP A 1 114 ? 4.978 -0.580 -20.946 1.00 85.94 114 ASP A O 1
ATOM 869 N N . ASN A 1 115 ? 4.527 -2.405 -22.157 1.00 85.44 115 ASN A N 1
ATOM 870 C CA . ASN A 1 115 ? 4.922 -1.842 -23.448 1.00 85.44 115 ASN A CA 1
ATOM 871 C C . ASN A 1 115 ? 4.128 -0.589 -23.860 1.00 85.44 115 ASN A C 1
ATOM 873 O O . ASN A 1 115 ? 4.610 0.171 -24.695 1.00 85.44 115 ASN A O 1
ATOM 877 N N . ASP A 1 116 ? 2.946 -0.366 -23.281 1.00 82.94 116 ASP A N 1
ATOM 878 C CA . ASP A 1 116 ? 2.111 0.811 -23.529 1.00 82.94 116 ASP A CA 1
ATOM 879 C C . ASP A 1 116 ? 2.422 1.958 -22.542 1.00 82.94 116 ASP A C 1
ATOM 881 O O . ASP A 1 116 ? 1.797 3.020 -22.597 1.00 82.94 116 ASP A O 1
ATOM 885 N N . GLY A 1 117 ? 3.385 1.764 -21.632 1.00 77.06 117 GLY A N 1
ATOM 886 C CA . GLY A 1 117 ? 3.757 2.723 -20.594 1.00 77.06 117 GLY A CA 1
ATOM 887 C C . GLY A 1 117 ? 2.793 2.760 -19.404 1.00 77.06 117 GLY A C 1
ATOM 888 O O . GLY A 1 117 ? 2.875 3.678 -18.586 1.00 77.06 117 GLY A O 1
ATOM 889 N N . GLN A 1 118 ? 1.870 1.800 -19.288 1.00 83.69 118 GLN A N 1
ATOM 890 C CA . GLN A 1 118 ? 0.952 1.705 -18.155 1.00 83.69 118 GLN A CA 1
ATOM 891 C C . GLN A 1 118 ? 1.638 1.030 -16.972 1.00 83.69 118 GLN A C 1
ATOM 893 O O . GLN A 1 118 ? 2.374 0.059 -17.130 1.00 83.69 118 GLN A O 1
ATOM 898 N N . ILE A 1 119 ? 1.367 1.540 -15.770 1.00 85.81 119 ILE A N 1
ATOM 899 C CA . ILE A 1 119 ? 2.095 1.172 -14.554 1.00 85.81 119 ILE A CA 1
ATOM 900 C C . ILE A 1 119 ? 1.160 0.455 -13.597 1.00 85.81 119 ILE A C 1
ATOM 902 O O . ILE A 1 119 ? 0.165 1.021 -13.164 1.00 85.81 119 ILE A O 1
ATOM 906 N N . TYR A 1 120 ? 1.494 -0.769 -13.220 1.00 86.88 120 TYR A N 1
ATOM 907 C CA . TYR A 1 120 ? 0.655 -1.602 -12.367 1.00 86.88 120 TYR A CA 1
ATOM 908 C C . TYR A 1 120 ? 1.480 -2.298 -11.300 1.00 86.88 120 TYR A C 1
ATOM 910 O O . TYR A 1 120 ? 2.671 -2.573 -11.459 1.00 86.88 120 TYR A O 1
ATOM 918 N N . ILE A 1 121 ? 0.832 -2.614 -10.184 1.00 90.06 121 ILE A N 1
ATOM 919 C CA . ILE A 1 121 ? 1.440 -3.479 -9.180 1.00 90.06 121 ILE A CA 1
ATOM 920 C C . ILE A 1 121 ? 1.411 -4.901 -9.732 1.00 90.06 121 ILE A C 1
ATOM 922 O O . ILE A 1 121 ? 0.359 -5.403 -10.124 1.00 90.06 121 ILE A O 1
ATOM 926 N N . LYS A 1 122 ? 2.553 -5.588 -9.725 1.00 87.25 122 LYS A N 1
ATOM 927 C CA . LYS A 1 122 ? 2.674 -6.968 -10.213 1.00 87.25 122 LYS A CA 1
ATOM 928 C C . LYS A 1 122 ? 2.171 -7.974 -9.169 1.00 87.25 122 LYS A C 1
ATOM 930 O O . LYS A 1 122 ? 2.882 -8.877 -8.736 1.00 87.25 122 LYS A O 1
ATOM 935 N N . ALA A 1 123 ? 0.927 -7.789 -8.745 1.00 88.44 123 ALA A N 1
ATOM 936 C CA . ALA A 1 123 ? 0.195 -8.672 -7.856 1.00 88.44 123 ALA A CA 1
ATOM 937 C C . ALA A 1 123 ? -1.302 -8.564 -8.141 1.00 88.44 123 ALA A C 1
ATOM 939 O O . ALA A 1 123 ? -1.815 -7.490 -8.441 1.00 88.44 123 ALA A O 1
ATOM 940 N N . THR A 1 124 ? -1.993 -9.688 -8.002 1.00 85.88 124 THR A N 1
ATOM 941 C CA . THR A 1 124 ? -3.444 -9.800 -8.160 1.00 85.88 124 THR A CA 1
ATOM 942 C C . THR A 1 124 ? -4.085 -10.133 -6.823 1.00 85.88 124 THR A C 1
ATOM 944 O O . THR A 1 124 ? -3.403 -10.494 -5.863 1.00 85.88 124 THR A O 1
ATOM 947 N N . GLU A 1 125 ? -5.414 -10.113 -6.765 1.00 87.62 125 GLU A N 1
ATOM 948 C CA . GLU A 1 125 ? -6.144 -10.514 -5.563 1.00 87.62 125 GLU A CA 1
ATOM 949 C C . GLU A 1 125 ? -5.804 -11.936 -5.084 1.00 87.62 125 GLU A C 1
ATOM 951 O O . GLU A 1 125 ? -5.645 -12.166 -3.883 1.00 87.62 125 GLU A O 1
ATOM 956 N N . SER A 1 126 ? -5.650 -12.883 -6.013 1.00 88.00 126 SER A N 1
ATOM 957 C CA . SER A 1 126 ? -5.330 -14.280 -5.700 1.00 88.00 126 SER A CA 1
ATOM 958 C C . SER A 1 126 ? -3.912 -14.463 -5.155 1.00 88.00 126 SER A C 1
ATOM 960 O O . SER A 1 126 ? -3.661 -15.421 -4.428 1.00 88.00 126 SER A O 1
ATOM 962 N N . ASN A 1 127 ? -2.990 -13.551 -5.480 1.00 89.62 127 ASN A N 1
ATOM 963 C CA . ASN A 1 127 ? -1.602 -13.577 -5.024 1.00 89.62 127 ASN A CA 1
ATOM 964 C C . ASN A 1 127 ? -1.197 -12.255 -4.351 1.00 89.62 127 ASN A C 1
ATOM 966 O O . ASN A 1 127 ? -0.102 -11.728 -4.555 1.00 89.62 127 ASN A O 1
ATOM 970 N N . TYR A 1 128 ? -2.099 -11.709 -3.532 1.00 91.19 128 TYR A N 1
ATOM 971 C CA . TYR A 1 128 ? -1.941 -10.375 -2.955 1.00 91.19 128 TYR A CA 1
ATOM 972 C C . TYR A 1 128 ? -0.654 -10.210 -2.133 1.00 91.19 128 TYR A C 1
ATOM 974 O O . TYR A 1 128 ? -0.118 -9.112 -2.049 1.00 91.19 128 TYR A O 1
ATOM 982 N N . LYS A 1 129 ? -0.119 -11.301 -1.564 1.00 92.25 129 LYS A N 1
ATOM 983 C CA . LYS A 1 129 ? 1.117 -11.306 -0.763 1.00 92.25 129 LYS A CA 1
ATOM 984 C C . LYS A 1 129 ? 2.386 -10.988 -1.560 1.00 92.25 129 LYS A C 1
ATOM 986 O O . LYS A 1 129 ? 3.400 -10.662 -0.953 1.00 92.25 129 LYS A O 1
ATOM 991 N N . SER A 1 130 ? 2.342 -11.068 -2.890 1.00 89.62 130 SER A N 1
ATOM 992 C CA . SER A 1 130 ? 3.422 -10.591 -3.766 1.00 89.62 130 SER A CA 1
ATOM 993 C C . SER A 1 130 ? 3.330 -9.090 -4.069 1.00 89.62 130 SER A C 1
ATOM 995 O O . SER A 1 130 ? 4.189 -8.554 -4.765 1.00 89.62 130 SER A O 1
ATOM 997 N N . GLY A 1 131 ? 2.291 -8.415 -3.572 1.00 90.56 131 GLY A N 1
ATOM 998 C CA . GLY A 1 131 ? 2.059 -6.990 -3.772 1.00 90.56 131 GLY A CA 1
ATOM 999 C C . GLY A 1 131 ? 3.007 -6.083 -2.995 1.00 90.56 131 GLY A C 1
ATOM 1000 O O . GLY A 1 131 ? 3.876 -6.535 -2.246 1.00 90.56 131 GLY A O 1
ATOM 1001 N N . LEU A 1 132 ? 2.813 -4.775 -3.162 1.00 91.62 132 LEU A N 1
ATOM 1002 C CA . LEU A 1 132 ? 3.588 -3.755 -2.464 1.00 91.62 132 LEU A CA 1
ATOM 1003 C C . LEU A 1 132 ? 3.357 -3.836 -0.957 1.00 91.62 132 LEU A C 1
ATOM 1005 O O . LEU A 1 132 ? 2.222 -3.723 -0.489 1.00 91.62 132 LEU A O 1
ATOM 1009 N N . LYS A 1 133 ? 4.431 -4.023 -0.190 1.00 92.88 133 LYS A N 1
ATOM 1010 C CA . LYS A 1 133 ? 4.345 -4.245 1.255 1.00 92.88 133 LYS A CA 1
ATOM 1011 C C . LYS A 1 133 ? 4.573 -2.971 2.063 1.00 92.88 133 LYS A C 1
ATOM 1013 O O . LYS A 1 133 ? 5.694 -2.462 2.109 1.00 92.88 133 LYS A O 1
ATOM 1018 N N . PHE A 1 134 ? 3.557 -2.557 2.817 1.00 90.94 134 PHE A N 1
ATOM 1019 C CA . PHE A 1 134 ? 3.608 -1.450 3.777 1.00 90.94 134 PHE A CA 1
ATOM 1020 C C . PHE A 1 134 ? 3.281 -1.961 5.184 1.00 90.94 134 PHE A C 1
ATOM 1022 O O . PHE A 1 134 ? 2.122 -2.210 5.533 1.00 90.94 134 PHE A O 1
ATOM 1029 N N . GLY A 1 135 ? 4.313 -2.156 6.007 1.00 89.81 135 GLY A N 1
ATOM 1030 C CA . GLY A 1 135 ? 4.171 -2.816 7.305 1.00 89.81 135 GLY A CA 1
ATOM 1031 C C . GLY A 1 135 ? 3.604 -4.233 7.156 1.00 89.81 135 GLY A C 1
ATOM 1032 O O . GLY A 1 135 ? 4.257 -5.111 6.592 1.00 89.81 135 GLY A O 1
ATOM 1033 N N . ASN A 1 136 ? 2.385 -4.449 7.658 1.00 92.12 136 ASN A N 1
ATOM 1034 C CA . ASN A 1 136 ? 1.678 -5.732 7.566 1.00 92.12 136 ASN A CA 1
ATOM 1035 C C . ASN A 1 136 ? 0.681 -5.806 6.400 1.00 92.12 136 ASN A C 1
ATOM 1037 O O . ASN A 1 136 ? 0.044 -6.839 6.244 1.00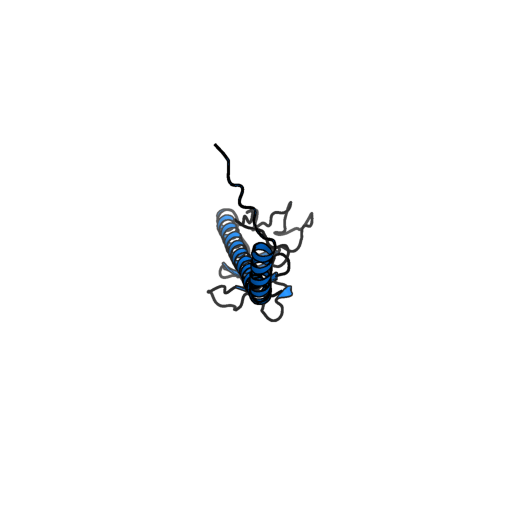 92.12 136 ASN A O 1
ATOM 1041 N N . TYR A 1 137 ? 0.512 -4.740 5.616 1.00 94.56 137 TYR A N 1
ATOM 1042 C CA . TYR A 1 137 ? -0.39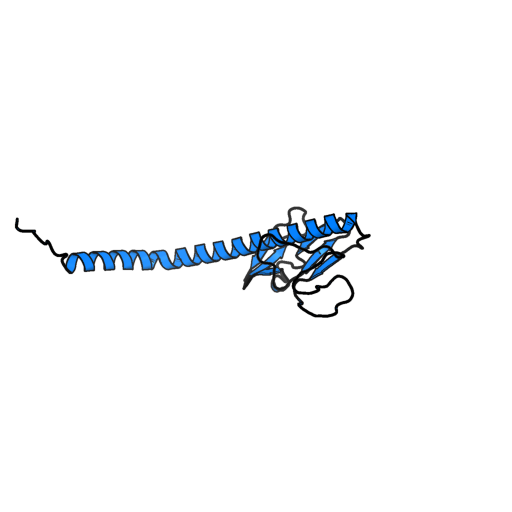4 -4.743 4.470 1.00 94.56 137 TYR A CA 1
ATOM 1043 C C . TYR A 1 137 ? 0.364 -5.019 3.180 1.00 94.56 137 TYR A C 1
ATOM 1045 O O . TYR A 1 137 ? 1.466 -4.513 2.977 1.00 94.56 137 TYR A O 1
ATOM 1053 N N . TYR A 1 138 ? -0.277 -5.771 2.296 1.00 95.06 138 TYR A N 1
ATOM 1054 C CA . TYR A 1 138 ? 0.141 -6.021 0.931 1.00 95.06 138 TYR A CA 1
ATOM 1055 C C . TYR A 1 138 ? -0.902 -5.428 -0.008 1.00 95.06 138 TYR A C 1
ATOM 1057 O O . TYR A 1 138 ? -2.087 -5.776 0.058 1.00 95.06 138 TYR A O 1
ATOM 1065 N N . CYS A 1 139 ? -0.454 -4.509 -0.850 1.00 94.31 139 CYS A N 1
ATOM 1066 C CA . CYS A 1 139 ? -1.283 -3.782 -1.791 1.00 94.31 139 CYS A CA 1
ATOM 1067 C C . CYS A 1 139 ? -1.098 -4.332 -3.202 1.00 94.31 139 CYS A C 1
ATOM 1069 O O . CYS A 1 139 ? 0.023 -4.618 -3.616 1.00 94.31 139 CYS A O 1
ATOM 1071 N N . TYR A 1 140 ? -2.192 -4.498 -3.929 1.00 92.81 140 TYR A N 1
ATOM 1072 C CA . TYR A 1 140 ? -2.244 -5.137 -5.237 1.00 92.81 140 TYR A CA 1
ATOM 1073 C C . TYR A 1 140 ? -3.276 -4.433 -6.118 1.00 92.81 140 TYR A C 1
ATOM 1075 O O . TYR A 1 140 ? -4.154 -3.727 -5.613 1.00 92.81 140 TYR A O 1
ATOM 1083 N N . ASP A 1 141 ? -3.162 -4.628 -7.427 1.00 89.31 141 ASP A N 1
ATOM 1084 C CA . ASP A 1 141 ? -4.078 -4.020 -8.388 1.00 89.31 141 ASP A CA 1
ATOM 1085 C C . ASP A 1 141 ? -5.361 -4.864 -8.508 1.00 89.31 141 ASP A C 1
ATOM 1087 O O . ASP A 1 141 ? -5.303 -6.097 -8.597 1.00 89.31 141 ASP A O 1
ATOM 1091 N N . LEU A 1 142 ? -6.529 -4.218 -8.464 1.00 81.31 142 LEU A N 1
ATOM 1092 C CA . LEU A 1 142 ? -7.841 -4.867 -8.571 1.00 81.31 142 LEU A CA 1
ATOM 1093 C C . LEU A 1 142 ? -8.270 -5.122 -10.019 1.00 81.31 142 LEU A C 1
ATOM 1095 O O . LEU A 1 142 ? -9.267 -5.810 -10.244 1.00 81.31 142 LEU A O 1
ATOM 1099 N N . GLY A 1 143 ? -7.528 -4.639 -11.015 1.00 63.25 143 GLY A N 1
ATOM 1100 C CA . GLY A 1 143 ? -7.799 -5.005 -12.398 1.00 63.25 143 GLY A CA 1
ATOM 1101 C C . GLY A 1 143 ? -6.756 -4.508 -13.384 1.00 63.25 143 GLY A C 1
ATOM 1102 O O . GLY A 1 143 ? -6.111 -3.495 -13.175 1.00 63.25 143 GLY A O 1
ATOM 1103 N N . ALA A 1 144 ? -6.664 -5.176 -14.533 1.00 52.78 144 ALA A N 1
ATOM 1104 C CA . ALA A 1 144 ? -5.858 -4.736 -15.678 1.00 52.78 144 ALA A CA 1
ATOM 1105 C C . ALA A 1 144 ? -6.441 -3.498 -16.407 1.00 52.78 144 ALA A C 1
ATOM 1107 O O . ALA A 1 144 ? -6.095 -3.230 -17.554 1.00 52.78 144 ALA A O 1
ATOM 1108 N N . ASN A 1 145 ? -7.381 -2.777 -15.785 1.00 50.47 145 ASN A N 1
ATOM 1109 C CA . ASN A 1 145 ? -8.049 -1.623 -16.379 1.00 50.47 145 ASN A CA 1
ATOM 1110 C C . ASN A 1 145 ? -7.373 -0.322 -15.933 1.00 50.47 145 ASN A C 1
ATOM 1112 O O . ASN A 1 145 ? -6.965 -0.182 -14.784 1.00 50.47 145 ASN A O 1
ATOM 1116 N N . LYS A 1 146 ? -7.363 0.661 -16.841 1.00 51.19 146 LYS A N 1
ATOM 1117 C CA . LYS A 1 146 ? -6.677 1.973 -16.781 1.00 51.19 146 LYS A CA 1
ATOM 1118 C C . LYS A 1 146 ? -6.952 2.859 -15.552 1.00 51.19 146 LYS A C 1
ATOM 1120 O O . LYS A 1 146 ? -6.427 3.964 -15.469 1.00 51.19 146 LYS A O 1
ATOM 1125 N N . ASN A 1 147 ? -7.794 2.413 -14.622 1.00 57.09 147 ASN A N 1
ATOM 1126 C CA . ASN A 1 147 ? -8.157 3.161 -13.421 1.00 57.09 147 ASN A CA 1
ATOM 1127 C C . ASN A 1 147 ? -7.253 2.841 -12.216 1.00 57.09 147 ASN A C 1
ATOM 1129 O O . ASN A 1 147 ? -7.386 3.525 -11.203 1.00 57.09 147 ASN A O 1
ATOM 1133 N N . HIS A 1 148 ? -6.346 1.853 -12.323 1.00 69.81 148 HIS A N 1
ATOM 1134 C CA . HIS A 1 148 ? -5.346 1.502 -11.299 1.00 69.81 148 HIS A CA 1
ATOM 1135 C C . HIS A 1 148 ? -5.947 1.433 -9.887 1.00 69.81 148 HIS A C 1
ATOM 1137 O O . HIS A 1 148 ? -5.507 2.118 -8.961 1.00 69.81 148 HIS A O 1
ATOM 1143 N N . GLU A 1 149 ? -7.036 0.684 -9.721 1.00 86.25 149 GLU A N 1
ATOM 1144 C CA . GLU A 1 149 ? -7.704 0.607 -8.426 1.00 86.25 149 GLU A CA 1
ATOM 1145 C C . GLU A 1 149 ? -6.899 -0.294 -7.485 1.00 86.25 149 GLU A C 1
ATOM 1147 O O . GLU A 1 149 ? -6.766 -1.494 -7.711 1.00 86.25 149 GLU A O 1
ATOM 1152 N N . VAL A 1 150 ? -6.354 0.277 -6.411 1.00 90.06 150 VAL A N 1
ATOM 1153 C CA . VAL A 1 150 ? -5.496 -0.455 -5.479 1.00 90.06 150 VAL A CA 1
ATOM 1154 C C . VAL A 1 150 ? -6.307 -0.945 -4.285 1.00 90.06 150 VAL A C 1
ATOM 1156 O O . VAL A 1 150 ? -6.930 -0.173 -3.547 1.00 90.06 150 VAL A O 1
ATOM 1159 N N . ALA A 1 151 ? -6.227 -2.247 -4.026 1.00 92.75 151 ALA A N 1
ATOM 1160 C CA . ALA A 1 151 ? -6.653 -2.840 -2.766 1.00 92.75 151 ALA A CA 1
ATOM 1161 C C . ALA A 1 151 ? -5.450 -3.181 -1.896 1.00 92.75 151 ALA A C 1
ATOM 1163 O O . ALA A 1 151 ? -4.385 -3.519 -2.396 1.00 92.75 151 ALA A O 1
ATOM 1164 N N . CYS A 1 152 ? -5.645 -3.158 -0.577 1.00 94.38 152 CYS A N 1
ATOM 1165 C CA . CYS A 1 152 ? -4.654 -3.637 0.378 1.00 94.38 152 CYS A CA 1
ATOM 1166 C C . CYS A 1 152 ? -5.291 -4.651 1.323 1.00 94.38 152 CYS A C 1
ATOM 1168 O O . CYS A 1 152 ? -6.384 -4.426 1.851 1.00 94.38 152 CYS A O 1
ATOM 1170 N N . LYS A 1 153 ? -4.589 -5.759 1.543 1.00 93.88 153 LYS A N 1
ATOM 1171 C CA . LYS A 1 153 ? -4.973 -6.842 2.453 1.00 93.88 153 LYS A CA 1
ATOM 1172 C C . LYS A 1 153 ? -3.836 -7.128 3.421 1.00 93.88 153 LYS A C 1
ATOM 1174 O O . LYS A 1 153 ? -2.682 -6.842 3.124 1.00 93.88 153 LYS A O 1
ATOM 1179 N N . ARG A 1 154 ? -4.179 -7.651 4.591 1.00 91.31 154 ARG A N 1
ATOM 1180 C CA . ARG A 1 154 ? -3.215 -8.013 5.630 1.00 91.31 154 ARG A CA 1
ATOM 1181 C C . ARG A 1 154 ? -2.772 -9.473 5.497 1.00 91.31 154 ARG A C 1
ATOM 1183 O O . ARG A 1 154 ? -3.553 -10.292 4.956 1.00 91.31 154 ARG A O 1
#

Radius of gyration: 24.75 Å; chains: 1; bounding box: 46×51×79 Å

Foldseek 3Di:
DDDDPDDDDPVVVVVVVVVVVVVCVVCVVVVVVVVVVVVQVVVVVQQVLQQVLVLVLQVVLVVPDDQDPWDKWWLQDPDPDDDPQDDDPNFGHRNPRTSDGPDDFFNGFMWIQHPVRQIFTPAEPVRQVNAGHDPPKGKGADDPDRPRDIGIDD

pLDDT: mean 80.74, std 15.77, range [36.47, 96.69]

InterPro domains:
  IPR012902 Prokaryotic N-terminal methylation site [PF07963] (2-27)
  IPR012902 Prokaryotic N-terminal methylation site [PS00409] (6-26)
  IPR012902 Prokaryotic N-terminal methylation site [TIGR02532] (5-27)
  IPR045584 Pilin-like [SSF54523] (8-66)

Secondary structure (DSSP, 8-state):
------PPPHHHHHHHHHHHHHHHHHHHHHHHHHHHHHHHHHHHHHHHHHHHHHHHHHHHHHHHS---SSEEEE-S---S--SSS--STT--EETTEE---SSPPPSS-EEEE-TTS-EEES--GGGGGGSEEETTEEEEES-SSTT--EEEE-

Sequence (154 aa):
MMQNRKGFTLIELLAVIVILAIIALITTPTILNVMENSRRDAAKDKAYGTIKAVQLAYTQAQVSYEVNMPYTVDFSSKRDGASDGSTEKGFTYVEGQEVQASGEMPTAGQVLIDNDGQIYIKATESNYKSGLKFGNYYCYDLGANKNHEVACKR